Protein AF-A0A958QYA1-F1 (afdb_monomer)

Radius of gyration: 13.13 Å; Cα contacts (8 Å, |Δi|>4): 21; chains: 1; bounding box: 30×25×32 Å

Mean predicted aligned error: 6.15 Å

Solvent-accessible surface area (backbone atoms only — not comparable to full-atom values): 3061 Å² total; per-residue (Å²): 132,97,75,85,86,72,81,48,77,58,62,66,58,55,69,54,45,61,70,68,47,63,92,60,56,82,73,49,51,58,55,54,48,59,72,65,66,69,55,75,81,55,77,80,103

Foldseek 3Di:
DVDDDDQFPLVVVVVCLVVVPVPDDPVVSVVSCVVSVDDPVRVVD

Structure (mmCIF, N/CA/C/O backbone):
data_AF-A0A958QYA1-F1
#
_entry.id   AF-A0A958QYA1-F1
#
loop_
_atom_site.group_PDB
_atom_site.id
_atom_site.type_symbol
_atom_site.label_atom_id
_atom_site.label_alt_id
_atom_site.label_comp_id
_atom_site.label_asym_id
_atom_site.label_entity_id
_atom_site.label_seq_id
_atom_site.pdbx_PDB_ins_code
_atom_site.Cartn_x
_atom_site.Cartn_y
_atom_site.Cartn_z
_atom_site.occupancy
_atom_site.B_iso_or_equiv
_atom_site.auth_seq_id
_atom_site.auth_comp_id
_atom_site.auth_asym_id
_atom_site.auth_atom_id
_atom_site.pdbx_PDB_model_num
ATOM 1 N N . PRO A 1 1 ? 17.930 -12.785 -23.274 1.00 60.19 1 PRO A N 1
ATOM 2 C CA . PRO A 1 1 ? 17.242 -12.875 -21.962 1.00 60.19 1 PRO A CA 1
ATOM 3 C C . PRO A 1 1 ? 15.908 -13.641 -22.069 1.00 60.19 1 PRO A C 1
ATOM 5 O O . PRO A 1 1 ? 14.918 -13.088 -22.525 1.00 60.19 1 PRO A O 1
ATOM 8 N N . TYR A 1 2 ? 15.907 -14.928 -21.701 1.00 78.62 2 TYR A N 1
ATOM 9 C CA . TYR A 1 2 ? 14.766 -15.846 -21.880 1.00 78.62 2 TYR A CA 1
ATOM 10 C C . TYR A 1 2 ? 13.558 -15.535 -20.965 1.00 78.62 2 TYR A C 1
ATOM 12 O O . TYR A 1 2 ? 12.422 -15.772 -21.356 1.00 78.62 2 TYR A O 1
ATOM 20 N N . ARG A 1 3 ? 13.774 -14.938 -19.782 1.00 80.81 3 ARG A N 1
ATOM 21 C CA . ARG A 1 3 ? 12.739 -14.270 -18.967 1.00 80.81 3 ARG A CA 1
ATOM 22 C C . ARG A 1 3 ? 13.410 -13.363 -17.936 1.00 80.81 3 ARG A C 1
ATOM 24 O O . ARG A 1 3 ? 14.358 -13.796 -17.288 1.00 80.81 3 ARG A O 1
ATOM 31 N N . LEU A 1 4 ? 12.927 -12.135 -17.772 1.00 74.31 4 LEU A N 1
ATOM 32 C CA . LEU A 1 4 ? 13.391 -11.193 -16.748 1.00 74.31 4 LEU A CA 1
ATOM 33 C C . LEU A 1 4 ? 12.199 -10.856 -15.854 1.00 74.31 4 LEU A C 1
ATOM 35 O O . LEU A 1 4 ? 11.245 -10.240 -16.312 1.00 74.31 4 LEU A O 1
ATOM 39 N N . LYS A 1 5 ? 12.231 -11.324 -14.603 1.00 78.06 5 LYS A N 1
ATOM 40 C CA . LYS A 1 5 ? 11.228 -10.990 -13.589 1.00 78.06 5 LYS A CA 1
ATOM 41 C C . LYS A 1 5 ? 11.848 -9.978 -12.639 1.00 78.06 5 LYS A C 1
ATOM 43 O O . LYS A 1 5 ? 12.730 -10.333 -11.861 1.00 78.06 5 LYS A O 1
ATOM 48 N N . VAL A 1 6 ? 11.401 -8.733 -12.721 1.00 75.25 6 VAL A N 1
ATOM 49 C CA . VAL A 1 6 ? 11.775 -7.692 -11.762 1.00 75.25 6 VAL A CA 1
ATOM 50 C C . VAL A 1 6 ? 10.754 -7.741 -10.632 1.00 75.25 6 VAL A C 1
ATOM 52 O O . VAL A 1 6 ? 9.560 -7.815 -10.889 1.00 75.25 6 VAL A O 1
ATOM 55 N N . ARG A 1 7 ? 11.2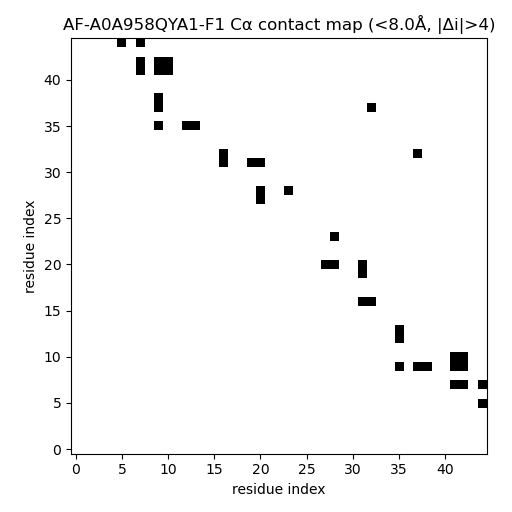14 -7.779 -9.379 1.00 78.50 7 ARG A N 1
ATOM 56 C CA . ARG A 1 7 ? 10.332 -7.675 -8.211 1.00 78.50 7 ARG A CA 1
ATOM 57 C C . ARG A 1 7 ? 10.338 -6.214 -7.756 1.00 78.50 7 ARG A C 1
ATOM 59 O O . ARG A 1 7 ? 11.372 -5.787 -7.242 1.00 78.50 7 ARG A O 1
ATOM 66 N N . PRO A 1 8 ? 9.237 -5.464 -7.922 1.00 79.88 8 PRO A N 1
ATOM 67 C CA . PRO A 1 8 ? 9.176 -4.089 -7.458 1.00 79.88 8 PRO A CA 1
ATOM 68 C C . PRO A 1 8 ? 9.199 -4.048 -5.923 1.00 79.88 8 PRO A C 1
ATOM 70 O O . PRO A 1 8 ? 8.618 -4.934 -5.280 1.00 79.88 8 PRO A O 1
ATOM 73 N N . PRO A 1 9 ? 9.837 -3.036 -5.316 1.00 77.38 9 PRO A N 1
ATOM 74 C CA . PRO A 1 9 ? 9.843 -2.864 -3.867 1.00 77.38 9 PRO A CA 1
ATOM 75 C C . PRO A 1 9 ? 8.427 -2.622 -3.324 1.00 77.38 9 PRO A C 1
ATOM 77 O O . PRO A 1 9 ? 8.064 -3.179 -2.286 1.00 77.38 9 PRO A O 1
ATOM 80 N N . CYS A 1 10 ? 7.585 -1.891 -4.062 1.00 77.12 10 CYS A N 1
ATOM 81 C CA . CYS A 1 10 ? 6.232 -1.567 -3.616 1.00 77.12 10 CYS A CA 1
ATOM 82 C C . CYS A 1 10 ? 5.252 -2.752 -3.669 1.00 77.12 10 CYS A C 1
ATOM 84 O O . CYS A 1 10 ? 4.216 -2.715 -3.008 1.00 77.12 10 CYS A O 1
ATOM 86 N N . PHE A 1 11 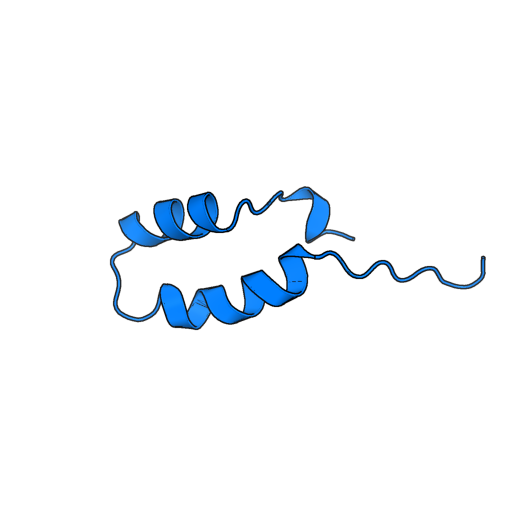? 5.583 -3.842 -4.375 1.00 81.06 11 PHE A N 1
ATOM 87 C CA . PHE A 1 11 ? 4.714 -5.023 -4.471 1.00 81.06 11 PHE A CA 1
ATOM 88 C C . PHE A 1 11 ? 4.482 -5.701 -3.111 1.00 81.06 11 PHE A C 1
ATOM 90 O O . PHE A 1 11 ? 3.376 -6.141 -2.814 1.00 81.06 11 PHE A O 1
ATOM 97 N N . ALA A 1 12 ? 5.514 -5.774 -2.263 1.00 82.88 12 ALA A N 1
ATOM 98 C CA . ALA A 1 12 ? 5.386 -6.354 -0.924 1.00 82.88 12 ALA A CA 1
ATOM 99 C C . ALA A 1 12 ? 4.633 -5.423 0.041 1.00 82.88 12 ALA A C 1
ATOM 101 O O . ALA A 1 12 ? 3.873 -5.890 0.883 1.00 82.88 12 ALA A O 1
ATOM 102 N N . ILE A 1 13 ? 4.821 -4.109 -0.104 1.00 84.44 13 ILE A N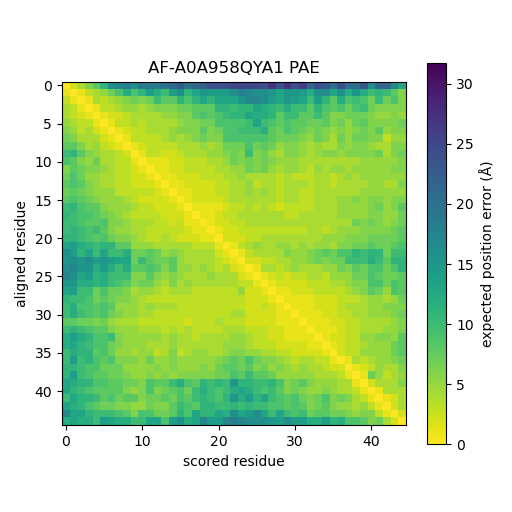 1
ATOM 103 C CA . ILE A 1 13 ? 4.182 -3.093 0.743 1.00 84.44 13 ILE A CA 1
ATOM 104 C C . ILE A 1 13 ? 2.668 -3.093 0.506 1.00 84.44 13 ILE A C 1
ATOM 106 O O . ILE A 1 13 ? 1.891 -3.127 1.463 1.00 84.44 13 ILE A O 1
ATOM 110 N N . TYR A 1 14 ? 2.255 -3.181 -0.761 1.00 85.25 14 TYR A N 1
ATOM 111 C CA . TYR A 1 14 ? 0.847 -3.220 -1.149 1.00 85.25 14 TYR A CA 1
ATOM 112 C C . TYR A 1 14 ? 0.086 -4.429 -0.576 1.00 85.25 14 TYR A C 1
ATOM 114 O O . TYR A 1 14 ? -1.116 -4.341 -0.350 1.00 85.25 14 TYR A O 1
ATOM 122 N N . GLN A 1 15 ? 0.753 -5.545 -0.253 1.00 85.81 15 GLN A N 1
ATOM 123 C CA . GLN A 1 15 ? 0.073 -6.680 0.390 1.00 85.81 15 GLN A CA 1
ATOM 124 C C . GLN A 1 15 ? -0.502 -6.326 1.770 1.00 85.81 15 GLN A C 1
ATOM 126 O O . GLN A 1 15 ? -1.537 -6.865 2.147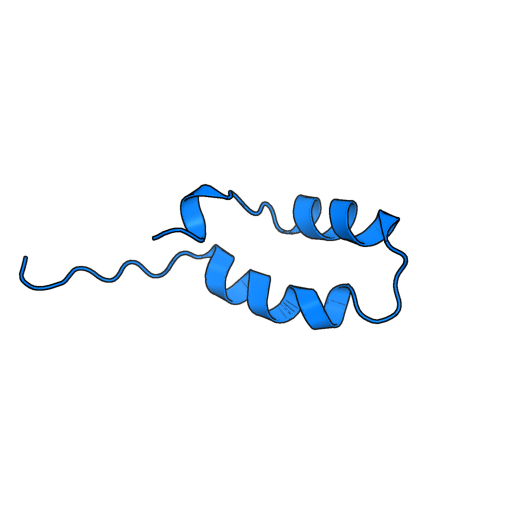 1.00 85.81 15 GLN A O 1
ATOM 131 N N . SER A 1 16 ? 0.123 -5.394 2.496 1.00 84.81 16 SER A N 1
ATOM 132 C CA . SER A 1 16 ? -0.355 -4.926 3.807 1.00 84.81 16 SER A CA 1
ATOM 133 C C . SER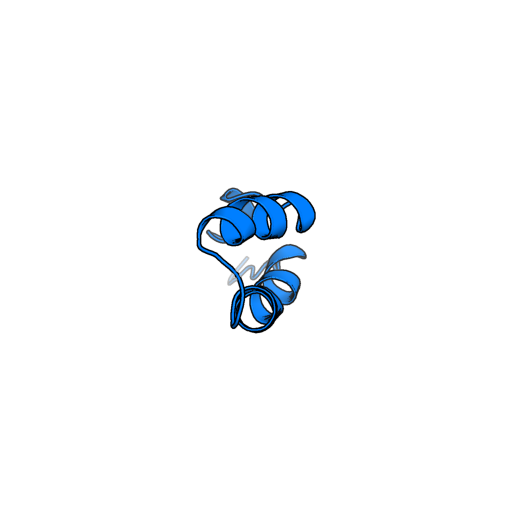 A 1 16 ? -1.445 -3.848 3.717 1.00 84.81 16 SER A C 1
ATOM 135 O O . SER A 1 16 ? -2.008 -3.442 4.731 1.00 84.81 16 SER A O 1
ATOM 137 N N . PHE A 1 17 ? -1.758 -3.371 2.508 1.00 86.38 17 PHE A N 1
ATOM 138 C CA . PHE A 1 17 ? -2.723 -2.296 2.282 1.00 86.38 17 PHE A CA 1
ATOM 139 C C . PHE A 1 17 ? -4.140 -2.675 2.720 1.00 86.38 17 PHE A C 1
ATOM 141 O O . PHE A 1 17 ? -4.844 -1.864 3.313 1.00 86.38 17 PHE A O 1
ATOM 148 N N . VAL A 1 18 ? -4.547 -3.922 2.467 1.00 84.44 18 VAL A N 1
ATOM 149 C CA . VAL A 1 18 ? -5.894 -4.400 2.809 1.00 84.44 18 VAL A CA 1
ATOM 150 C C . VAL A 1 18 ? -6.117 -4.366 4.319 1.00 84.44 18 VAL A C 1
ATOM 152 O O . VAL A 1 18 ? -7.149 -3.870 4.754 1.00 84.44 18 VAL A O 1
ATOM 155 N N . GLU A 1 19 ? -5.130 -4.808 5.103 1.00 86.81 19 GLU A N 1
ATOM 156 C CA . GLU A 1 19 ? -5.188 -4.784 6.571 1.00 86.81 19 GLU A CA 1
ATOM 157 C C . GLU A 1 19 ? -5.232 -3.351 7.129 1.00 86.81 19 GLU A C 1
ATOM 159 O O . GLU A 1 19 ? -5.910 -3.098 8.122 1.00 86.81 19 GLU A O 1
ATOM 164 N N . GLN A 1 20 ? -4.556 -2.400 6.472 1.00 84.56 20 GLN A N 1
ATOM 165 C CA . GLN A 1 20 ? -4.544 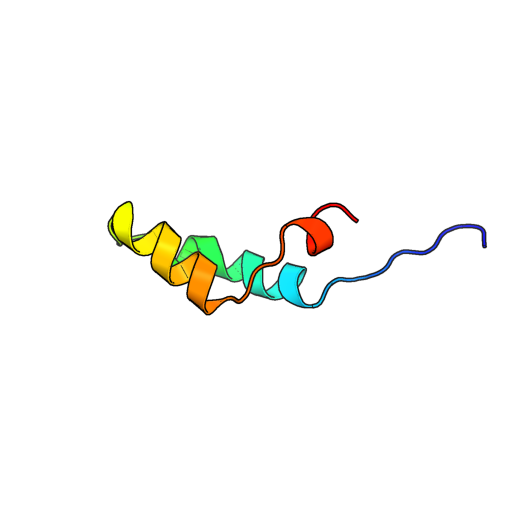-0.986 6.872 1.00 84.56 20 GLN A CA 1
ATOM 166 C C . GLN A 1 20 ? -5.857 -0.259 6.551 1.00 84.56 20 GLN A C 1
ATOM 168 O O . GLN A 1 20 ? -6.239 0.660 7.271 1.00 84.56 20 GLN A O 1
ATOM 173 N N . VAL A 1 21 ? -6.546 -0.651 5.477 1.00 86.25 21 VAL A N 1
ATOM 174 C CA . VAL A 1 21 ? -7.817 -0.040 5.058 1.00 86.25 21 VAL A CA 1
ATOM 175 C C . VAL A 1 21 ? -9.019 -0.659 5.782 1.00 86.25 21 VAL A C 1
ATOM 177 O O . VAL A 1 21 ? -10.031 0.017 5.986 1.00 86.25 21 VAL A O 1
ATOM 180 N N . THR A 1 22 ? -8.943 -1.927 6.202 1.00 85.44 22 THR A N 1
ATOM 181 C CA . THR A 1 22 ? -10.027 -2.582 6.949 1.00 85.44 22 THR A CA 1
ATOM 182 C C . THR A 1 22 ? -10.289 -1.900 8.292 1.00 85.44 22 THR A C 1
ATOM 184 O O . THR A 1 22 ? -9.464 -1.947 9.196 1.00 85.44 22 THR A O 1
ATOM 187 N N . GLY A 1 23 ? -11.476 -1.299 8.431 1.00 84.75 23 GLY A N 1
ATOM 188 C CA . GLY A 1 23 ? -11.909 -0.580 9.638 1.00 84.75 23 GLY A CA 1
ATOM 189 C C . GLY A 1 23 ? -11.792 0.947 9.552 1.00 84.75 23 GLY A C 1
ATOM 190 O O . GLY A 1 23 ? -12.263 1.628 10.461 1.00 84.75 23 GLY A O 1
ATOM 191 N N . GLY A 1 24 ? -11.215 1.481 8.468 1.00 84.88 24 GLY A N 1
ATOM 192 C CA . GLY A 1 24 ? -11.132 2.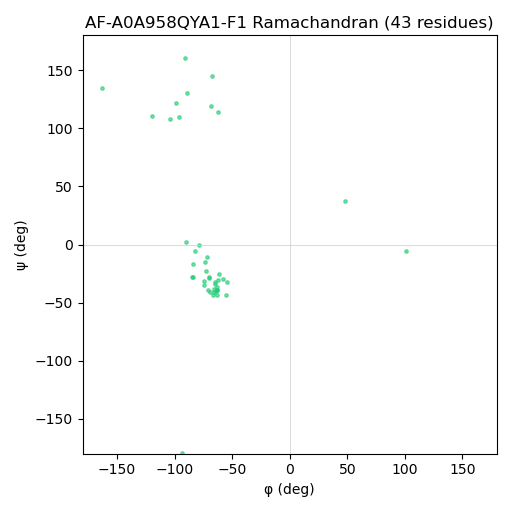917 8.189 1.00 84.88 24 GLY A CA 1
ATOM 193 C C . GLY A 1 24 ? -12.276 3.450 7.322 1.00 84.88 24 GLY A C 1
ATOM 194 O O . GLY A 1 24 ? -13.183 2.721 6.909 1.00 84.88 24 GLY A O 1
ATOM 195 N N . GLN A 1 25 ? -12.235 4.749 7.029 1.00 85.75 25 GLN A N 1
ATOM 196 C CA . GLN A 1 25 ? -13.159 5.403 6.106 1.00 85.75 25 GLN A CA 1
ATOM 197 C C . GLN A 1 25 ? -12.614 5.395 4.673 1.00 85.75 25 GLN A C 1
ATOM 199 O O . GLN A 1 25 ? -11.414 5.296 4.437 1.00 85.75 25 GLN A O 1
ATOM 204 N N . VAL A 1 26 ? -13.496 5.577 3.684 1.00 84.12 26 VAL A N 1
ATOM 205 C CA . VAL A 1 26 ? -13.096 5.674 2.263 1.00 84.12 26 VAL A CA 1
ATOM 206 C C . VAL A 1 26 ? -12.099 6.821 2.029 1.00 84.12 26 VAL A C 1
ATOM 208 O O . VAL A 1 26 ? -11.241 6.723 1.156 1.00 84.12 26 VAL A O 1
ATOM 211 N N . ALA A 1 27 ? -12.165 7.884 2.835 1.00 86.69 27 ALA A N 1
ATOM 212 C CA . ALA A 1 27 ? -11.208 8.988 2.786 1.00 86.69 27 ALA A CA 1
ATOM 213 C C . ALA A 1 27 ? -9.777 8.564 3.178 1.00 86.69 27 ALA A C 1
ATOM 215 O O . ALA A 1 27 ? -8.810 9.070 2.606 1.00 86.69 27 ALA A O 1
ATOM 216 N N . ASP A 1 28 ? -9.635 7.594 4.086 1.00 86.19 28 ASP A N 1
ATOM 217 C CA . ASP A 1 28 ? -8.336 7.144 4.601 1.00 86.19 28 ASP A CA 1
ATOM 218 C C . ASP A 1 28 ? -7.556 6.335 3.558 1.00 86.19 28 ASP A C 1
ATOM 220 O O . ASP A 1 28 ? -6.328 6.306 3.575 1.00 86.19 28 ASP A O 1
ATOM 224 N N . VAL A 1 29 ? -8.253 5.750 2.581 1.00 87.00 29 VAL A N 1
ATOM 225 C CA . VAL A 1 29 ? -7.662 4.990 1.468 1.00 87.00 29 VAL A CA 1
ATOM 226 C C . VAL A 1 29 ? -6.635 5.835 0.708 1.00 87.00 29 VAL A C 1
ATOM 228 O O . VAL A 1 29 ? -5.545 5.359 0.402 1.00 87.00 29 VAL A O 1
ATOM 231 N N . ILE A 1 30 ? -6.947 7.105 0.434 1.00 86.00 30 ILE A N 1
ATOM 232 C CA . ILE A 1 30 ? -6.056 8.010 -0.309 1.00 86.00 30 ILE A CA 1
ATOM 233 C C . ILE A 1 30 ? -4.836 8.383 0.544 1.00 86.00 30 ILE A C 1
ATOM 235 O O . ILE A 1 30 ? -3.718 8.427 0.032 1.00 86.00 30 ILE A O 1
ATOM 239 N N . ALA A 1 31 ? -5.033 8.603 1.848 1.00 87.81 31 ALA A N 1
ATOM 240 C CA . ALA A 1 31 ? -3.949 8.911 2.778 1.00 87.81 31 ALA A CA 1
ATOM 241 C C . ALA A 1 31 ? -2.977 7.729 2.936 1.00 87.81 31 ALA A C 1
ATOM 243 O O . ALA A 1 31 ? -1.761 7.923 2.930 1.00 87.81 31 ALA A O 1
ATOM 244 N N . ILE A 1 32 ? -3.501 6.503 3.014 1.00 86.69 32 ILE A N 1
ATOM 245 C CA . ILE A 1 32 ? -2.710 5.271 3.115 1.00 86.69 32 ILE A CA 1
ATOM 246 C C . ILE A 1 32 ? -1.968 4.985 1.798 1.00 86.69 32 ILE A C 1
ATOM 248 O O . ILE A 1 32 ? -0.795 4.626 1.816 1.00 86.69 32 ILE A O 1
ATOM 252 N N . LEU A 1 33 ? -2.598 5.187 0.635 1.00 85.94 33 LEU A N 1
ATOM 253 C CA . LEU A 1 33 ? -1.910 5.038 -0.658 1.00 85.94 33 LEU A CA 1
ATOM 254 C C . LEU A 1 33 ? -0.786 6.067 -0.834 1.00 85.94 33 LEU A C 1
ATOM 256 O O . LEU A 1 33 ? 0.290 5.730 -1.330 1.00 85.94 33 LEU A O 1
ATOM 260 N N . GLY A 1 34 ? -1.019 7.310 -0.402 1.00 84.12 34 GLY A N 1
ATOM 261 C CA . GLY A 1 34 ? -0.015 8.371 -0.428 1.00 84.12 34 GLY A CA 1
ATOM 262 C C . GLY A 1 34 ? 1.159 8.106 0.517 1.00 84.12 34 GLY A C 1
ATOM 263 O O . GLY A 1 34 ? 2.303 8.366 0.152 1.00 84.12 34 GLY A O 1
ATOM 264 N N . SER A 1 35 ? 0.910 7.539 1.702 1.00 85.19 35 SER A N 1
ATOM 265 C CA . SER A 1 35 ? 1.968 7.223 2.672 1.00 85.19 35 SER A CA 1
ATOM 266 C C . SER A 1 35 ? 2.874 6.074 2.220 1.00 85.19 35 SER A C 1
ATOM 268 O O . SER A 1 35 ? 4.062 6.062 2.540 1.00 85.19 35 SER A O 1
ATOM 270 N N . GLN A 1 36 ? 2.345 5.141 1.423 1.00 84.12 36 GLN A N 1
ATOM 271 C CA . GLN A 1 36 ? 3.101 4.019 0.862 1.00 84.12 36 GLN A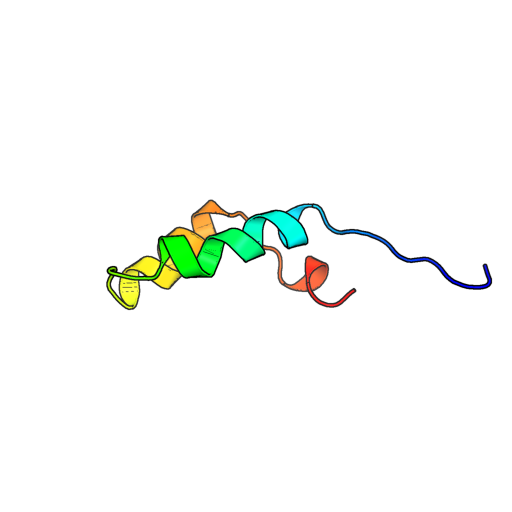 CA 1
ATOM 272 C C . GLN A 1 36 ? 3.956 4.398 -0.362 1.00 84.12 36 GLN A C 1
ATOM 274 O O . GLN A 1 36 ? 4.658 3.535 -0.885 1.00 84.12 36 GLN A O 1
ATOM 279 N N . ASN A 1 37 ? 3.939 5.668 -0.805 1.00 79.56 37 ASN A N 1
ATOM 280 C CA . ASN A 1 37 ? 4.655 6.162 -1.993 1.00 79.56 37 ASN A CA 1
ATOM 281 C C . ASN A 1 37 ? 4.452 5.263 -3.229 1.00 79.56 37 ASN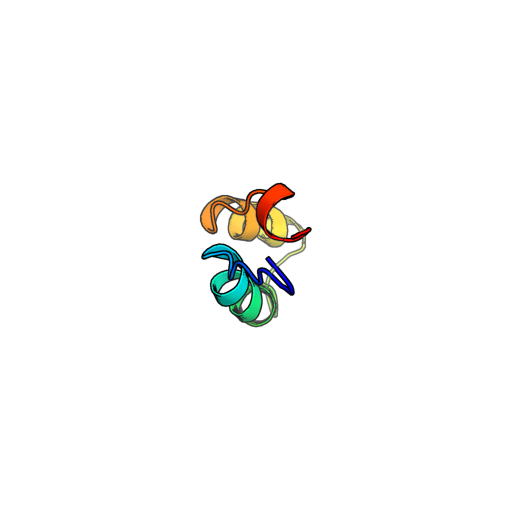 A C 1
ATOM 283 O O . ASN A 1 37 ? 5.378 5.030 -4.008 1.00 79.56 37 ASN A O 1
ATOM 287 N N . LEU A 1 38 ? 3.239 4.728 -3.398 1.00 79.50 38 LEU A N 1
ATOM 288 C CA . LEU A 1 38 ? 2.938 3.794 -4.474 1.00 79.50 38 LEU A CA 1
ATOM 289 C C . LEU A 1 38 ? 2.984 4.513 -5.831 1.00 79.50 38 LEU A C 1
ATOM 291 O O . LEU A 1 38 ? 2.190 5.415 -6.097 1.00 79.50 38 LEU A O 1
ATOM 295 N N . ILE A 1 39 ? 3.871 4.071 -6.722 1.00 82.06 39 ILE A N 1
ATOM 296 C CA . ILE A 1 39 ? 3.922 4.539 -8.112 1.00 82.06 39 ILE A CA 1
ATOM 297 C C . ILE A 1 39 ? 3.210 3.512 -8.994 1.00 82.06 39 ILE A C 1
ATOM 299 O O . ILE A 1 39 ? 3.623 2.356 -9.058 1.00 82.06 39 ILE A O 1
ATOM 303 N N . ALA A 1 40 ? 2.173 3.931 -9.727 1.00 70.00 40 ALA A N 1
ATOM 304 C CA . ALA A 1 40 ? 1.366 3.031 -10.564 1.00 70.00 40 ALA A CA 1
ATOM 305 C C . ALA A 1 40 ? 2.200 2.209 -11.573 1.00 70.00 40 ALA A C 1
ATOM 307 O O . ALA A 1 40 ? 1.881 1.057 -11.850 1.00 70.00 40 ALA A O 1
ATOM 308 N N . GLY A 1 41 ? 3.310 2.768 -12.067 1.00 75.25 41 GLY A N 1
ATOM 309 C CA . GLY A 1 41 ? 4.221 2.088 -12.994 1.00 75.25 41 GLY A CA 1
ATOM 310 C C . GLY A 1 41 ? 5.072 0.964 -12.387 1.00 75.25 41 GLY A C 1
ATOM 311 O O . GLY A 1 41 ? 5.722 0.241 -13.143 1.00 75.25 41 GLY A O 1
ATOM 312 N N . GLU A 1 42 ? 5.101 0.808 -11.058 1.00 75.75 42 GLU A N 1
ATOM 313 C CA . GLU A 1 42 ? 5.759 -0.333 -10.406 1.00 75.75 42 GLU A CA 1
ATOM 314 C C . GLU A 1 42 ? 4.869 -1.575 -10.325 1.00 75.75 42 GLU A C 1
ATOM 316 O O . GLU A 1 42 ? 5.402 -2.678 -10.306 1.00 75.75 42 GLU A O 1
ATOM 321 N N . LEU A 1 43 ? 3.540 -1.430 -10.278 1.00 67.62 43 LEU A N 1
ATOM 322 C CA . LEU A 1 43 ? 2.628 -2.572 -10.118 1.00 67.62 43 LEU A CA 1
ATOM 323 C C . LEU A 1 43 ? 2.293 -3.282 -11.445 1.00 67.62 43 LEU A C 1
ATOM 325 O O . LEU A 1 43 ? 1.794 -4.402 -11.428 1.00 67.62 43 LEU A O 1
ATOM 329 N N . ASP A 1 44 ? 2.560 -2.626 -12.575 1.00 69.25 44 ASP A N 1
ATOM 330 C CA . ASP A 1 44 ? 2.187 -3.065 -13.930 1.00 69.25 44 ASP A CA 1
ATOM 331 C C . ASP A 1 44 ? 3.263 -3.937 -14.627 1.00 69.25 44 ASP A C 1
ATOM 333 O O . ASP A 1 44 ? 3.111 -4.314 -15.787 1.00 69.25 44 ASP A O 1
ATOM 337 N N . ARG A 1 45 ? 4.383 -4.249 -13.952 1.00 61.34 45 ARG A N 1
ATOM 338 C CA . ARG A 1 45 ? 5.558 -4.951 -14.519 1.00 61.34 45 ARG A CA 1
ATOM 339 C C . ARG A 1 45 ? 5.903 -6.239 -13.778 1.00 61.34 45 ARG A C 1
ATOM 341 O O . ARG A 1 45 ? 6.330 -7.200 -14.462 1.00 61.34 45 ARG A O 1
#

Sequence (45 aa):
PYRLKVRPPCFAIYQSFVEQVTGGQVADVIAILGSQNLIAGELDR

Secondary structure (DSSP, 8-state):
--------HHHHHHHTHHHHHTTS-HHHHHHHHHHTT--HHHHT-

pLDDT: mean 80.84, std 6.63, range [60.19, 87.81]